Protein AF-A0A2V9P0Z6-F1 (afdb_monomer_lite)

Foldseek 3Di:
DVLLLVLLLVLQLVLQLVVLCCCQPPVVVDDPVCVVVSVVSSVVSSVVSVVLSVLLSVLLVVLLVVLCVVLVLVPQDADSVLSSVLSNVLSVVLPVVLVVCVVPHDPVVSVVVNVCSSNVSSNVSSVVRSVVSSVRVVVVVVVVVVD

Secondary structure (DSSP, 8-state):
-HHHHHHHHHHHHHHHHHHHHHHHHTS--S-GGGTT-HHHHHHHHHHHHHHHHHHHHHHHHHHHHHHHHHTT-TT----SHHHHHHHHHHHHHHHHHHHHHHHHS-HHHHHHHHHHHHHHHHHHHHHHHHHHHHHHHHHHHHHHS--

Radius of gyration: 18.48 Å; chains: 1; bounding box: 50×31×50 Å

Structure (mmCIF, N/CA/C/O backbone):
data_AF-A0A2V9P0Z6-F1
#
_entry.id   AF-A0A2V9P0Z6-F1
#
loop_
_atom_site.group_PDB
_atom_site.id
_atom_site.type_symbol
_atom_site.label_atom_id
_atom_site.label_alt_id
_atom_site.label_comp_id
_atom_site.label_asym_id
_atom_site.label_entity_id
_atom_site.label_seq_id
_atom_site.pdbx_PDB_ins_code
_atom_site.Cartn_x
_atom_site.Cartn_y
_atom_site.Cartn_z
_atom_site.occupancy
_atom_site.B_iso_or_equiv
_atom_site.auth_seq_id
_atom_site.auth_comp_id
_atom_site.auth_asym_id
_atom_site.auth_atom_id
_atom_site.pdbx_PDB_model_num
ATOM 1 N N . MET A 1 1 ? -2.743 -4.205 17.984 1.00 76.94 1 MET A N 1
ATOM 2 C CA . MET A 1 1 ? -2.358 -3.281 16.890 1.00 76.94 1 MET A CA 1
ATOM 3 C C . MET A 1 1 ? -1.206 -3.825 16.064 1.00 76.94 1 MET A C 1
ATOM 5 O O . MET A 1 1 ? -1.366 -3.916 14.861 1.00 76.94 1 MET A O 1
ATOM 9 N N . TRP A 1 2 ? -0.126 -4.305 16.685 1.00 79.25 2 TRP A N 1
ATOM 10 C CA . TRP A 1 2 ? 1.015 -4.914 15.981 1.00 79.25 2 TRP A CA 1
ATOM 11 C C . TRP A 1 2 ? 0.643 -5.951 14.912 1.00 79.25 2 TRP A C 1
ATOM 13 O O . TRP A 1 2 ? 1.125 -5.877 13.791 1.00 79.25 2 TRP A O 1
ATOM 23 N N . ARG A 1 3 ? -0.301 -6.855 15.203 1.00 83.12 3 ARG A N 1
ATOM 24 C CA . ARG A 1 3 ? -0.776 -7.847 14.223 1.00 83.12 3 ARG A CA 1
ATOM 25 C C . ARG A 1 3 ? -1.414 -7.222 12.974 1.00 83.12 3 ARG A C 1
ATOM 27 O O . ARG A 1 3 ? -1.215 -7.731 11.883 1.00 83.12 3 ARG A O 1
ATOM 34 N N . VAL A 1 4 ? -2.162 -6.128 13.129 1.00 85.12 4 VAL A N 1
ATOM 35 C CA . VAL A 1 4 ? -2.784 -5.386 12.014 1.00 85.12 4 VAL A CA 1
ATOM 36 C C . VAL A 1 4 ? -1.701 -4.721 11.170 1.00 85.12 4 VAL A C 1
ATOM 38 O O . VAL A 1 4 ? -1.693 -4.877 9.955 1.00 85.12 4 VAL A O 1
ATOM 41 N N . THR A 1 5 ? -0.754 -4.059 11.831 1.00 85.25 5 THR A N 1
ATOM 42 C CA . THR A 1 5 ? 0.389 -3.395 11.201 1.00 85.25 5 THR A CA 1
ATOM 43 C C . THR A 1 5 ? 1.251 -4.368 10.404 1.00 85.25 5 THR A C 1
ATOM 45 O O . THR A 1 5 ? 1.490 -4.137 9.225 1.00 85.25 5 THR A O 1
ATOM 48 N N . TYR A 1 6 ? 1.683 -5.477 11.010 1.00 87.44 6 TYR A N 1
ATOM 49 C CA . TYR A 1 6 ? 2.501 -6.474 10.319 1.00 87.44 6 TYR A CA 1
ATOM 50 C C . TYR A 1 6 ? 1.761 -7.121 9.157 1.00 87.44 6 TYR A C 1
ATOM 52 O O . TYR A 1 6 ? 2.356 -7.383 8.115 1.00 87.44 6 TYR A O 1
ATOM 60 N N . SER A 1 7 ? 0.461 -7.368 9.313 1.00 90.25 7 SER A N 1
ATOM 61 C CA . SER A 1 7 ? -0.331 -7.967 8.246 1.00 90.25 7 SER A CA 1
ATOM 62 C C . SER A 1 7 ? -0.516 -7.011 7.067 1.00 90.25 7 SER A C 1
ATOM 64 O O . SER A 1 7 ? -0.428 -7.440 5.924 1.00 90.25 7 SER A O 1
ATOM 66 N N . PHE A 1 8 ? -0.714 -5.718 7.328 1.00 89.88 8 PHE A N 1
ATOM 67 C CA . PHE A 1 8 ? -0.745 -4.694 6.286 1.00 89.88 8 PHE A CA 1
ATOM 68 C C . PHE A 1 8 ? 0.617 -4.554 5.595 1.00 89.88 8 PHE A C 1
ATOM 70 O O . PHE A 1 8 ? 0.698 -4.645 4.374 1.00 89.88 8 PHE A O 1
ATOM 77 N N . LEU A 1 9 ? 1.697 -4.431 6.374 1.00 89.38 9 LEU A N 1
ATOM 78 C CA . LEU A 1 9 ? 3.057 -4.284 5.854 1.00 89.38 9 LEU A CA 1
ATOM 79 C C . LEU A 1 9 ? 3.489 -5.483 5.004 1.00 89.38 9 LEU A C 1
ATOM 81 O O . LEU A 1 9 ? 4.052 -5.300 3.933 1.00 89.38 9 LEU A O 1
ATOM 85 N N . SER A 1 10 ? 3.212 -6.707 5.457 1.00 90.69 10 SER A N 1
ATOM 86 C CA . SER A 1 10 ? 3.514 -7.913 4.676 1.00 90.69 10 SER A CA 1
ATOM 87 C C . SER A 1 10 ? 2.729 -7.957 3.366 1.00 90.69 10 SER A C 1
ATOM 89 O O . SER A 1 10 ? 3.312 -8.298 2.343 1.00 90.69 10 SER A O 1
ATOM 91 N N . GLY A 1 11 ? 1.453 -7.553 3.363 1.00 90.56 11 GLY A N 1
ATOM 92 C CA . GLY A 1 11 ? 0.662 -7.429 2.135 1.00 90.56 11 GLY A CA 1
ATOM 93 C C . GLY A 1 11 ? 1.267 -6.432 1.144 1.00 90.56 11 GLY A C 1
ATOM 94 O O . GLY A 1 11 ? 1.456 -6.772 -0.022 1.00 90.56 11 GLY A O 1
ATOM 95 N N . VAL A 1 12 ? 1.642 -5.242 1.626 1.00 90.25 12 VAL A N 1
ATOM 96 C CA . VAL A 1 12 ? 2.317 -4.205 0.827 1.00 90.25 12 VAL A CA 1
ATOM 97 C C . VAL A 1 12 ? 3.640 -4.724 0.259 1.00 90.25 12 VAL A C 1
ATOM 99 O O . VAL A 1 12 ? 3.861 -4.651 -0.945 1.00 90.25 12 VAL A O 1
ATOM 102 N N . LEU A 1 13 ? 4.512 -5.290 1.098 1.00 89.69 13 LEU A N 1
ATOM 103 C CA . LEU A 1 13 ? 5.837 -5.751 0.675 1.00 89.69 13 LEU A CA 1
ATOM 104 C C . LEU A 1 13 ? 5.760 -6.905 -0.329 1.00 89.69 13 LEU A C 1
ATOM 106 O O . LEU A 1 13 ? 6.460 -6.879 -1.337 1.00 89.69 13 LEU A O 1
ATOM 110 N N . ILE A 1 14 ? 4.904 -7.902 -0.086 1.00 91.56 14 ILE A N 1
ATOM 111 C CA . ILE A 1 14 ? 4.748 -9.044 -0.997 1.00 91.56 14 ILE A CA 1
ATOM 112 C C . ILE A 1 14 ? 4.229 -8.567 -2.353 1.00 91.56 14 ILE A C 1
ATOM 114 O O . ILE A 1 14 ? 4.794 -8.925 -3.386 1.00 91.56 14 ILE A O 1
ATOM 118 N N . ALA A 1 15 ? 3.183 -7.736 -2.360 1.00 90.25 15 ALA A N 1
ATOM 119 C CA . ALA A 1 15 ? 2.628 -7.214 -3.599 1.00 90.25 15 ALA A CA 1
ATOM 120 C C . ALA A 1 15 ? 3.640 -6.335 -4.350 1.00 90.25 15 ALA A C 1
ATOM 122 O O . ALA A 1 15 ? 3.744 -6.455 -5.569 1.00 90.25 15 ALA A O 1
ATOM 123 N N . ALA A 1 16 ? 4.426 -5.515 -3.645 1.00 87.38 16 ALA A N 1
ATOM 124 C CA . ALA A 1 16 ? 5.465 -4.678 -4.244 1.00 87.38 16 ALA A CA 1
ATOM 125 C C . ALA A 1 16 ? 6.571 -5.514 -4.896 1.00 87.38 16 ALA A C 1
ATOM 127 O O . ALA A 1 16 ? 6.884 -5.298 -6.061 1.00 87.38 16 ALA A O 1
ATOM 128 N N . MET A 1 17 ? 7.107 -6.522 -4.200 1.00 88.31 17 MET A N 1
ATOM 129 C CA . MET A 1 17 ? 8.152 -7.391 -4.761 1.00 88.31 17 MET A CA 1
ATOM 130 C C . MET A 1 17 ? 7.671 -8.127 -6.018 1.00 88.31 17 MET A C 1
ATOM 132 O O . MET A 1 17 ? 8.382 -8.174 -7.020 1.00 88.31 17 MET A O 1
ATOM 136 N N . ILE A 1 18 ? 6.445 -8.662 -5.993 1.00 89.12 18 ILE A N 1
ATOM 137 C CA . ILE A 1 18 ? 5.860 -9.340 -7.158 1.00 89.12 18 ILE A CA 1
ATOM 138 C C . ILE A 1 18 ? 5.670 -8.351 -8.310 1.00 89.12 18 ILE A C 1
ATOM 140 O O . ILE A 1 18 ? 6.078 -8.639 -9.433 1.00 89.12 18 ILE A O 1
ATOM 144 N N . THR A 1 19 ? 5.089 -7.181 -8.040 1.00 86.44 19 THR A N 1
ATOM 145 C CA . THR A 1 19 ? 4.809 -6.166 -9.066 1.00 86.44 19 THR A CA 1
ATOM 146 C C . THR A 1 19 ? 6.097 -5.645 -9.699 1.00 86.44 19 THR A C 1
ATOM 148 O O . THR A 1 19 ? 6.180 -5.566 -10.919 1.00 86.44 19 THR A O 1
ATOM 151 N N . ASN A 1 20 ? 7.138 -5.406 -8.899 1.00 85.31 20 ASN A N 1
ATOM 152 C CA . ASN A 1 20 ? 8.462 -5.012 -9.381 1.00 85.31 20 ASN A CA 1
ATOM 153 C C . ASN A 1 20 ? 9.100 -6.101 -10.246 1.00 85.31 20 ASN A C 1
ATOM 155 O O . ASN A 1 20 ? 9.697 -5.809 -11.280 1.00 85.31 20 ASN A O 1
ATOM 159 N N . GLY A 1 21 ? 8.956 -7.368 -9.849 1.00 83.75 21 GLY A N 1
ATOM 160 C CA . GLY A 1 21 ? 9.434 -8.495 -10.644 1.00 83.75 21 GLY A CA 1
ATOM 161 C C . GLY A 1 21 ? 8.738 -8.558 -12.004 1.00 83.75 21 GLY A C 1
ATOM 162 O O . GLY A 1 21 ? 9.395 -8.699 -13.031 1.00 83.75 21 GLY A O 1
ATOM 163 N N . VAL A 1 22 ? 7.415 -8.385 -12.026 1.00 85.81 22 VAL A N 1
ATOM 164 C CA . VAL A 1 22 ? 6.627 -8.330 -13.266 1.00 85.81 22 VAL A CA 1
ATOM 165 C C . VAL A 1 22 ? 7.042 -7.133 -14.131 1.00 85.81 22 VAL A C 1
ATOM 167 O O . VAL A 1 22 ? 7.280 -7.307 -15.325 1.00 85.81 22 VAL A O 1
ATOM 170 N N . ALA A 1 23 ? 7.184 -5.946 -13.542 1.00 80.75 23 ALA A N 1
ATOM 171 C CA . ALA A 1 23 ? 7.591 -4.727 -14.238 1.00 80.75 23 ALA A CA 1
ATOM 172 C C . ALA A 1 23 ? 8.943 -4.897 -14.948 1.00 80.75 23 ALA A C 1
ATOM 174 O O . ALA A 1 23 ? 9.061 -4.661 -16.150 1.00 80.75 23 ALA A O 1
ATOM 175 N N . VAL A 1 24 ? 9.950 -5.387 -14.221 1.00 82.44 24 VAL A N 1
ATOM 176 C CA . VAL A 1 24 ? 11.321 -5.491 -14.731 1.00 82.44 24 VAL A CA 1
ATOM 177 C C . VAL A 1 24 ? 11.498 -6.676 -15.681 1.00 82.44 24 VAL A C 1
ATOM 179 O O . VAL A 1 24 ? 12.086 -6.510 -16.746 1.00 82.44 24 VAL A O 1
ATOM 182 N N . TYR A 1 25 ? 11.005 -7.866 -15.320 1.00 81.19 25 TYR A N 1
ATOM 183 C CA . TYR A 1 25 ? 11.318 -9.101 -16.054 1.00 81.19 25 TYR A CA 1
ATOM 184 C C . TYR A 1 25 ? 10.276 -9.504 -17.100 1.00 81.19 25 TYR A C 1
ATOM 186 O O . TYR A 1 25 ? 10.614 -10.257 -18.010 1.00 81.19 25 TYR A O 1
ATOM 194 N N . LEU A 1 26 ? 9.019 -9.058 -16.980 1.00 81.31 26 LEU A N 1
ATOM 195 C CA . LEU A 1 26 ? 7.967 -9.396 -17.950 1.00 81.31 26 LEU A CA 1
ATOM 196 C C . LEU A 1 26 ? 7.615 -8.215 -18.851 1.00 81.31 26 LEU A C 1
ATOM 198 O O . LEU A 1 26 ? 7.472 -8.391 -20.060 1.00 81.31 26 LEU A O 1
ATOM 202 N N . LEU A 1 27 ? 7.473 -7.020 -18.275 1.00 78.75 27 LEU A N 1
ATOM 203 C CA . LEU A 1 27 ? 7.086 -5.823 -19.025 1.00 78.75 27 LEU A CA 1
ATOM 204 C C . LEU A 1 27 ? 8.283 -5.066 -19.608 1.00 78.75 27 LEU A C 1
ATOM 206 O O . LEU A 1 27 ? 8.081 -4.233 -20.488 1.00 78.75 27 LEU A O 1
ATOM 210 N N . HIS A 1 28 ? 9.505 -5.379 -19.160 1.00 75.94 28 HIS A N 1
ATOM 211 C CA . HIS A 1 28 ? 10.726 -4.642 -19.498 1.00 75.94 28 HIS A CA 1
ATOM 212 C C . HIS A 1 28 ? 10.553 -3.124 -19.306 1.00 75.94 28 HIS A C 1
ATOM 214 O O . HIS A 1 28 ? 11.085 -2.327 -20.076 1.00 75.94 28 HIS A O 1
ATOM 220 N N . ASP A 1 29 ? 9.786 -2.738 -18.282 1.00 70.06 29 ASP A N 1
ATOM 221 C CA . ASP A 1 29 ? 9.481 -1.353 -17.918 1.00 70.06 29 ASP A CA 1
ATOM 222 C C . ASP A 1 29 ? 10.672 -0.750 -17.159 1.00 70.06 29 ASP A C 1
ATOM 224 O O . ASP A 1 29 ? 10.628 -0.495 -15.958 1.00 70.06 29 ASP A O 1
ATOM 228 N N . VAL A 1 30 ? 11.799 -0.645 -17.860 1.00 65.94 30 VAL A N 1
ATOM 229 C CA . VAL A 1 30 ? 13.073 -0.113 -17.373 1.00 65.94 30 VAL A CA 1
ATOM 230 C C . VAL A 1 30 ? 13.691 0.768 -18.449 1.00 65.94 30 VAL A C 1
ATOM 232 O O . VAL A 1 30 ? 13.488 0.543 -19.644 1.00 65.94 30 VAL A O 1
ATOM 235 N N . ASP A 1 31 ? 14.460 1.768 -18.023 1.00 63.31 31 ASP A N 1
ATOM 236 C CA . ASP A 1 31 ? 15.128 2.686 -18.940 1.00 63.31 31 ASP A CA 1
ATOM 237 C C . ASP A 1 31 ? 16.016 1.935 -19.952 1.00 63.31 31 ASP A C 1
ATOM 239 O O . ASP A 1 31 ? 16.623 0.900 -19.654 1.00 63.31 31 ASP A O 1
ATOM 243 N N . ALA A 1 32 ? 16.088 2.454 -21.180 1.00 64.25 32 ALA A N 1
ATOM 244 C CA . ALA A 1 32 ? 16.773 1.794 -22.295 1.00 64.25 32 ALA A CA 1
ATOM 245 C C . ALA A 1 32 ? 18.280 1.562 -22.045 1.00 64.25 32 ALA A C 1
ATOM 247 O O . ALA A 1 32 ? 18.877 0.658 -22.628 1.00 64.25 32 ALA A O 1
ATOM 248 N N . ASP A 1 33 ? 18.897 2.339 -21.154 1.00 66.00 33 ASP A N 1
ATOM 249 C CA . ASP A 1 33 ? 20.287 2.200 -20.702 1.00 66.00 33 ASP A CA 1
ATOM 250 C C . ASP A 1 33 ? 20.500 1.040 -19.707 1.00 66.00 33 ASP A C 1
ATOM 252 O O . ASP A 1 33 ? 21.640 0.654 -19.423 1.00 66.00 33 ASP A O 1
ATOM 256 N N . ARG A 1 34 ? 19.415 0.441 -19.200 1.00 62.19 34 ARG A N 1
ATOM 257 C CA . ARG A 1 34 ? 19.427 -0.662 -18.225 1.00 62.19 34 ARG A CA 1
ATOM 258 C C . ARG A 1 34 ? 19.185 -2.037 -18.840 1.00 62.19 34 ARG A C 1
ATOM 260 O O . ARG A 1 34 ? 19.223 -3.041 -18.122 1.00 62.19 34 ARG A O 1
ATOM 267 N N . ILE A 1 35 ? 18.995 -2.116 -20.157 1.00 62.22 35 ILE A N 1
ATOM 268 C CA . ILE A 1 35 ? 18.841 -3.379 -20.888 1.00 62.22 35 ILE A CA 1
ATOM 269 C C . ILE A 1 35 ? 20.090 -4.252 -20.659 1.00 62.22 35 ILE A C 1
ATOM 271 O O . ILE A 1 35 ? 21.217 -3.845 -20.930 1.00 62.22 35 ILE A O 1
ATOM 275 N N . GLY A 1 36 ? 19.897 -5.457 -20.110 1.00 68.25 36 GLY A N 1
ATOM 276 C CA . GLY A 1 36 ? 20.987 -6.368 -19.724 1.00 68.25 36 GLY A CA 1
ATOM 277 C C . GLY A 1 36 ? 21.477 -6.228 -18.273 1.00 68.25 36 GLY A C 1
ATOM 278 O O . GLY A 1 36 ? 22.251 -7.066 -17.816 1.00 68.25 36 GLY A O 1
ATOM 279 N N . LYS A 1 37 ? 20.986 -5.235 -17.516 1.00 80.12 37 LYS A N 1
ATOM 280 C CA . LYS A 1 37 ? 21.250 -5.033 -16.076 1.00 80.12 37 LYS A CA 1
ATOM 281 C C . LYS A 1 37 ? 19.981 -5.208 -15.229 1.00 80.12 37 LYS A C 1
ATOM 283 O O . LYS A 1 37 ? 19.748 -4.474 -14.271 1.00 80.12 37 LYS A O 1
ATOM 288 N N . TRP A 1 38 ? 19.172 -6.212 -15.561 1.00 78.69 38 TRP A N 1
ATOM 289 C CA . TRP A 1 38 ? 17.855 -6.471 -14.958 1.00 78.69 38 TRP A CA 1
ATOM 290 C C . TRP A 1 38 ? 17.888 -6.582 -13.427 1.00 78.69 38 TRP A C 1
ATOM 292 O O . TRP A 1 38 ? 17.039 -6.012 -12.749 1.00 78.69 38 TRP A O 1
ATOM 302 N N . ASN A 1 39 ? 18.921 -7.222 -12.869 1.00 82.56 39 ASN A N 1
ATOM 303 C CA . ASN A 1 39 ? 19.085 -7.343 -11.417 1.00 82.56 39 ASN A CA 1
ATOM 304 C C . ASN A 1 39 ? 19.321 -5.987 -10.731 1.00 82.56 39 ASN A C 1
ATOM 306 O O . ASN A 1 39 ? 18.824 -5.772 -9.629 1.00 82.56 39 ASN A O 1
ATOM 310 N N . LEU A 1 40 ? 20.064 -5.077 -11.374 1.00 82.06 40 LEU A N 1
ATOM 311 C CA . LEU A 1 40 ? 20.325 -3.737 -10.841 1.00 82.06 40 LEU A CA 1
ATOM 312 C C . LEU A 1 40 ? 19.050 -2.890 -10.887 1.00 82.06 40 LEU A C 1
ATOM 314 O O . LEU A 1 40 ? 18.698 -2.259 -9.896 1.00 82.06 40 LEU A O 1
ATOM 318 N N . ALA A 1 41 ? 18.317 -2.951 -12.002 1.00 80.31 41 ALA A N 1
ATOM 319 C CA . ALA A 1 41 ? 17.043 -2.254 -12.141 1.00 80.31 41 ALA A CA 1
ATOM 320 C C . ALA A 1 41 ? 16.000 -2.752 -11.124 1.00 80.31 41 ALA A C 1
ATOM 322 O O . ALA A 1 41 ? 15.344 -1.946 -10.470 1.00 80.31 41 ALA A O 1
ATOM 323 N N . TYR A 1 42 ? 15.905 -4.071 -10.922 1.00 83.31 42 TYR A N 1
ATOM 324 C CA . TYR A 1 42 ? 15.042 -4.659 -9.897 1.00 83.31 42 TYR A CA 1
ATOM 325 C C . TYR A 1 42 ? 15.447 -4.248 -8.478 1.00 83.31 42 TYR A C 1
ATOM 327 O O . TYR A 1 42 ? 14.579 -3.966 -7.651 1.00 83.31 42 TYR A O 1
ATOM 335 N N . TRP A 1 43 ? 16.749 -4.210 -8.180 1.00 83.06 43 TRP A N 1
ATOM 336 C CA . TRP A 1 43 ? 17.256 -3.811 -6.868 1.00 83.06 43 TRP A CA 1
ATOM 337 C C . TRP A 1 43 ? 16.927 -2.353 -6.533 1.00 83.06 43 TRP A C 1
ATOM 339 O O . TRP A 1 43 ? 16.435 -2.069 -5.439 1.00 83.06 43 TRP A O 1
ATOM 349 N N . GLU A 1 44 ? 17.160 -1.437 -7.471 1.00 83.75 44 GLU A N 1
ATOM 350 C CA . GLU A 1 44 ? 16.865 -0.015 -7.280 1.00 83.75 44 GLU A CA 1
ATOM 351 C C . GLU A 1 44 ? 15.362 0.218 -7.105 1.00 83.75 44 GLU A C 1
ATOM 353 O O . GLU A 1 44 ? 14.954 0.815 -6.109 1.00 83.75 44 GLU A O 1
ATOM 358 N N . LEU A 1 45 ? 14.533 -0.384 -7.966 1.00 81.25 45 LEU A N 1
ATOM 359 C CA . LEU A 1 45 ? 13.075 -0.303 -7.857 1.00 81.25 45 LEU A CA 1
ATOM 360 C C . LEU A 1 45 ? 12.569 -0.889 -6.526 1.00 81.25 45 LEU A C 1
ATOM 362 O O . LEU A 1 45 ? 11.701 -0.328 -5.860 1.00 81.25 45 LEU A O 1
ATOM 366 N N . SER A 1 46 ? 13.147 -2.007 -6.082 1.00 84.62 46 SER A N 1
ATOM 367 C CA . SER A 1 46 ? 12.824 -2.615 -4.784 1.00 84.62 46 SER A CA 1
ATOM 368 C C . SER A 1 46 ? 13.210 -1.722 -3.605 1.00 84.62 46 SER A C 1
ATOM 370 O O . SER A 1 46 ? 12.490 -1.681 -2.607 1.00 84.62 46 SER A O 1
ATOM 372 N N . THR A 1 47 ? 14.318 -0.992 -3.720 1.00 84.81 47 THR A N 1
ATOM 373 C CA . THR A 1 47 ? 14.793 -0.062 -2.691 1.00 84.81 47 THR A CA 1
ATOM 374 C C . THR A 1 47 ? 13.876 1.157 -2.586 1.00 84.81 47 THR A C 1
ATOM 376 O O . THR A 1 47 ? 13.479 1.533 -1.483 1.00 84.81 47 THR A O 1
ATOM 379 N N . GLU A 1 48 ? 13.463 1.733 -3.715 1.00 83.38 48 GLU A N 1
ATOM 380 C CA . GLU A 1 48 ? 12.486 2.829 -3.751 1.00 83.38 48 GLU A CA 1
ATOM 381 C C . GLU A 1 48 ? 11.152 2.415 -3.119 1.00 83.38 48 GLU A C 1
ATOM 383 O O . GLU A 1 48 ? 10.641 3.095 -2.225 1.00 83.38 48 GLU A O 1
ATOM 388 N N . PHE A 1 49 ? 10.630 1.243 -3.499 1.00 82.12 49 PHE A N 1
ATOM 389 C CA . PHE A 1 49 ? 9.404 0.697 -2.914 1.00 82.12 49 PHE A CA 1
ATOM 390 C C . PHE A 1 49 ? 9.532 0.406 -1.419 1.00 82.12 49 PHE A C 1
ATOM 392 O O . PHE A 1 49 ? 8.554 0.539 -0.684 1.00 82.12 49 PHE A O 1
ATOM 399 N N . PHE A 1 50 ? 10.718 0.029 -0.943 1.00 84.62 50 PHE A N 1
ATOM 400 C CA . PHE A 1 50 ? 10.955 -0.160 0.483 1.00 84.62 50 PHE A CA 1
ATOM 401 C C . PHE A 1 50 ? 10.821 1.160 1.255 1.00 84.62 50 PHE A C 1
ATOM 403 O O . PHE A 1 50 ? 10.096 1.214 2.252 1.00 84.62 50 PHE A O 1
ATOM 410 N N . PHE A 1 51 ? 11.446 2.240 0.777 1.00 85.31 51 PHE A N 1
ATOM 411 C CA . PHE A 1 51 ? 11.278 3.568 1.378 1.00 85.31 51 PHE A CA 1
ATOM 412 C C . PHE A 1 51 ? 9.824 4.040 1.309 1.00 85.31 51 PHE A C 1
ATOM 414 O O . PHE A 1 51 ? 9.287 4.538 2.300 1.00 85.31 51 PHE A O 1
ATOM 421 N N . PHE A 1 52 ? 9.156 3.808 0.180 1.00 82.06 52 PHE A N 1
ATOM 422 C CA . PHE A 1 52 ? 7.739 4.112 0.014 1.00 82.06 52 PHE A CA 1
ATOM 423 C C . PHE A 1 52 ? 6.874 3.363 1.040 1.00 82.06 52 PHE A C 1
ATOM 425 O O . PHE A 1 52 ? 6.059 3.970 1.738 1.00 82.06 52 PHE A O 1
ATOM 432 N N . ALA A 1 53 ? 7.100 2.059 1.211 1.00 84.75 53 ALA A N 1
ATOM 433 C CA . ALA A 1 53 ? 6.384 1.234 2.178 1.00 84.75 53 ALA A CA 1
ATOM 434 C C . ALA A 1 53 ? 6.585 1.720 3.622 1.00 84.75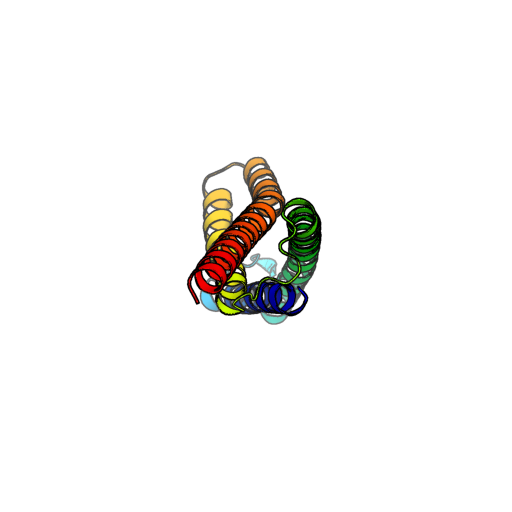 53 ALA A C 1
ATOM 436 O O . ALA A 1 53 ? 5.636 1.679 4.406 1.00 84.75 53 ALA A O 1
ATOM 437 N N . LEU A 1 54 ? 7.774 2.225 3.980 1.00 87.19 54 LEU A N 1
ATOM 438 C CA . LEU A 1 54 ? 8.022 2.820 5.299 1.00 87.19 54 LEU A CA 1
ATOM 439 C C . LEU A 1 54 ? 7.192 4.089 5.534 1.00 87.19 54 LEU A C 1
ATOM 441 O O . LEU A 1 54 ? 6.649 4.262 6.627 1.00 87.19 54 LEU A O 1
ATOM 445 N N . ILE A 1 55 ? 7.048 4.950 4.524 1.00 87.06 55 ILE A N 1
ATOM 446 C CA . ILE A 1 55 ? 6.222 6.163 4.625 1.00 87.06 55 ILE A CA 1
ATOM 447 C C . ILE A 1 55 ? 4.748 5.781 4.791 1.00 87.06 55 ILE A C 1
ATOM 449 O O . ILE A 1 55 ? 4.099 6.230 5.740 1.00 87.06 55 ILE A O 1
ATOM 453 N N . VAL A 1 56 ? 4.235 4.899 3.924 1.00 87.00 56 VAL A N 1
ATOM 454 C CA . VAL A 1 56 ? 2.854 4.386 4.000 1.00 87.00 56 VAL A CA 1
ATOM 455 C C . VAL A 1 56 ? 2.591 3.771 5.374 1.00 87.00 56 VAL A C 1
ATOM 457 O O . VAL A 1 56 ? 1.566 4.052 5.998 1.00 87.00 56 VAL A O 1
ATOM 460 N N . LEU A 1 57 ? 3.532 2.969 5.878 1.00 87.88 57 LEU A N 1
ATOM 461 C CA . LEU A 1 57 ? 3.456 2.351 7.196 1.00 87.88 57 LEU A CA 1
ATOM 462 C C . LEU A 1 57 ? 3.388 3.393 8.314 1.00 87.88 57 LEU A C 1
ATOM 464 O O . LEU A 1 57 ? 2.566 3.248 9.219 1.00 87.88 57 LEU A O 1
ATOM 468 N N . GLY A 1 58 ? 4.225 4.431 8.260 1.00 88.38 58 GLY A N 1
ATOM 469 C CA . GLY A 1 58 ? 4.240 5.511 9.244 1.00 88.38 58 GLY A CA 1
ATOM 470 C C . GLY A 1 58 ? 2.899 6.243 9.314 1.00 88.38 58 GLY A C 1
ATOM 471 O O . GLY A 1 58 ? 2.328 6.396 10.399 1.00 88.38 58 GLY A O 1
ATOM 472 N N . VAL A 1 59 ? 2.349 6.624 8.157 1.00 90.12 59 VAL A N 1
ATOM 473 C CA . VAL A 1 59 ? 1.035 7.283 8.066 1.00 90.12 59 VAL A CA 1
ATOM 474 C C . VAL A 1 59 ? -0.065 6.355 8.580 1.00 90.12 59 VAL A C 1
ATOM 476 O O . VAL A 1 59 ? -0.839 6.733 9.462 1.00 90.12 59 VAL A O 1
ATOM 479 N N . PHE A 1 60 ? -0.098 5.114 8.094 1.00 90.44 60 PHE A N 1
ATOM 480 C CA . PHE A 1 60 ? -1.081 4.111 8.490 1.00 90.44 60 PHE A CA 1
ATOM 481 C C . PHE A 1 60 ? -1.073 3.861 10.004 1.00 90.44 60 PHE A C 1
ATOM 483 O O . PHE A 1 60 ? -2.127 3.853 10.644 1.00 90.44 60 PHE A O 1
ATOM 490 N N . LEU A 1 61 ? 0.111 3.691 10.598 1.00 90.31 61 LEU A N 1
ATOM 491 C CA . LEU A 1 61 ? 0.278 3.501 12.037 1.00 90.31 61 LEU A CA 1
ATOM 492 C C . LEU A 1 61 ? -0.254 4.687 12.829 1.00 90.31 61 LEU A C 1
ATOM 494 O O . LEU A 1 61 ? -1.011 4.492 13.779 1.00 90.31 61 LEU A O 1
ATOM 498 N N . THR A 1 62 ? 0.115 5.897 12.417 1.00 90.56 62 THR A N 1
ATOM 499 C CA . THR A 1 62 ? -0.266 7.133 13.102 1.00 90.56 62 THR A CA 1
ATOM 500 C C . THR A 1 62 ? -1.782 7.304 13.103 1.00 90.56 62 THR A C 1
ATOM 502 O O . THR A 1 62 ? -2.388 7.473 14.162 1.00 90.56 62 THR A O 1
ATOM 505 N N . VAL A 1 63 ? -2.422 7.159 11.939 1.00 90.75 63 VAL A N 1
ATOM 506 C CA . VAL A 1 63 ? -3.879 7.300 11.800 1.00 90.75 63 VAL A CA 1
ATOM 507 C C . VAL A 1 63 ? -4.617 6.202 12.557 1.00 90.75 63 VAL A C 1
ATOM 509 O O . VAL A 1 63 ? -5.559 6.485 13.297 1.00 90.75 63 VAL A O 1
ATOM 512 N N . THR A 1 64 ? -4.175 4.948 12.434 1.00 88.81 64 THR A N 1
ATOM 513 C CA . THR A 1 64 ? -4.828 3.831 13.130 1.00 88.81 64 THR A CA 1
ATOM 514 C C . THR A 1 64 ? -4.682 3.969 14.649 1.00 88.81 64 THR A C 1
ATOM 516 O O . THR A 1 64 ? -5.605 3.625 15.388 1.00 88.81 64 THR A O 1
ATOM 519 N N . TRP A 1 65 ? -3.548 4.480 15.140 1.00 88.38 65 TRP A N 1
ATOM 520 C CA . TRP A 1 65 ? -3.325 4.733 16.565 1.00 88.38 65 TRP A CA 1
ATOM 521 C C . TRP A 1 65 ? -4.239 5.836 17.094 1.00 88.38 65 TRP A C 1
ATOM 523 O O . TRP A 1 65 ? -4.990 5.596 18.040 1.00 88.38 65 TRP A O 1
ATOM 533 N N . ILE A 1 66 ? -4.233 7.008 16.449 1.00 90.12 66 ILE A N 1
ATOM 534 C CA . ILE A 1 66 ? -5.079 8.147 16.829 1.00 90.12 66 ILE A CA 1
ATOM 535 C C . ILE A 1 66 ? -6.556 7.748 16.779 1.00 90.12 66 ILE A C 1
ATOM 537 O O . ILE A 1 66 ? -7.282 7.930 17.754 1.00 90.12 66 ILE A O 1
ATOM 541 N N . GLY A 1 67 ? -7.001 7.125 15.687 1.00 86.44 67 GLY A N 1
ATOM 542 C CA . GLY A 1 67 ? -8.388 6.693 15.544 1.00 86.44 67 GLY A CA 1
ATOM 543 C C . GLY A 1 67 ? -8.794 5.629 16.565 1.00 86.44 67 GLY A C 1
ATOM 544 O O . GLY A 1 67 ? -9.911 5.663 17.077 1.00 86.44 67 GLY A O 1
ATOM 545 N N . SER A 1 68 ? -7.886 4.720 16.939 1.00 85.94 68 SER A N 1
ATOM 546 C CA . SER A 1 68 ? -8.164 3.731 17.984 1.00 85.94 68 SER A CA 1
ATOM 547 C C . SER A 1 68 ? -8.300 4.358 19.372 1.00 85.94 68 SER A C 1
ATOM 549 O O . SER A 1 68 ? -9.018 3.787 20.195 1.00 85.94 68 SER A O 1
ATOM 551 N N . LEU A 1 69 ? -7.602 5.467 19.647 1.00 87.31 69 LEU A N 1
ATOM 552 C CA . LEU A 1 69 ? -7.756 6.230 20.887 1.00 87.31 69 LEU A CA 1
ATOM 553 C C . LEU A 1 69 ? -9.094 6.972 20.902 1.00 87.31 69 LEU A C 1
ATOM 555 O O . LEU A 1 69 ? -9.850 6.825 21.855 1.00 87.31 69 LEU A O 1
ATOM 559 N N . LEU A 1 70 ? -9.421 7.693 19.825 1.00 88.88 70 LEU A N 1
ATOM 560 C CA . LEU A 1 70 ? -10.664 8.466 19.717 1.00 88.88 70 LEU A CA 1
ATOM 561 C C . LEU A 1 70 ? -11.913 7.579 19.831 1.00 88.88 70 LEU A C 1
ATOM 563 O O . LEU A 1 70 ? -12.854 7.905 20.550 1.00 88.88 70 LEU A O 1
ATOM 567 N N . LEU A 1 71 ? -11.905 6.423 19.166 1.00 85.56 71 LEU A N 1
ATOM 568 C CA . LEU A 1 71 ? -13.044 5.502 19.132 1.00 85.56 71 LEU A CA 1
ATOM 569 C C . LEU A 1 71 ? -13.079 4.515 20.311 1.00 85.56 71 LEU A C 1
ATOM 571 O O . LEU A 1 71 ? -13.974 3.679 20.361 1.00 85.56 71 LEU A O 1
ATOM 575 N N . HIS A 1 72 ? -12.112 4.560 21.238 1.00 83.06 72 HIS A N 1
ATOM 576 C CA . HIS A 1 72 ? -12.011 3.649 22.392 1.00 83.06 72 HIS A CA 1
ATOM 577 C C . HIS A 1 72 ? -12.012 2.137 22.039 1.00 83.06 72 HIS A C 1
ATOM 579 O O . HIS A 1 72 ? -12.265 1.278 22.879 1.00 83.06 72 HIS A O 1
ATOM 585 N N . VAL A 1 73 ? -11.640 1.768 20.808 1.00 80.50 73 VAL A N 1
ATOM 586 C CA . VAL A 1 73 ? -11.659 0.382 20.274 1.00 80.50 73 VAL A CA 1
ATOM 587 C C . VAL A 1 73 ? -10.333 -0.368 20.456 1.00 80.50 73 VAL A C 1
ATOM 589 O O . VAL A 1 73 ? -9.987 -1.278 19.695 1.00 80.50 73 VAL A O 1
ATOM 592 N N . ARG A 1 74 ? -9.543 0.000 21.470 1.00 69.50 74 ARG A N 1
ATOM 593 C CA . ARG A 1 74 ? -8.165 -0.497 21.646 1.00 69.50 74 ARG A CA 1
ATOM 594 C C . ARG A 1 74 ? -8.098 -2.027 21.758 1.00 69.50 74 ARG A C 1
ATOM 596 O O . ARG A 1 74 ? -7.206 -2.639 21.162 1.00 69.50 74 ARG A O 1
ATOM 603 N N . HIS A 1 75 ? -9.087 -2.634 22.415 1.00 67.81 75 HIS A N 1
ATOM 604 C CA . HIS A 1 75 ? -9.145 -4.070 22.722 1.00 67.81 75 HIS A CA 1
ATOM 605 C C . HIS A 1 75 ? -10.009 -4.903 21.766 1.00 67.81 75 HIS A C 1
ATOM 607 O O . HIS A 1 75 ? -10.080 -6.118 21.927 1.00 67.81 75 HIS A O 1
ATOM 613 N N . ALA A 1 76 ? -10.624 -4.292 20.748 1.00 69.50 76 ALA A N 1
ATOM 614 C CA . ALA A 1 76 ? -11.467 -5.027 19.812 1.00 69.50 76 ALA A CA 1
ATOM 615 C C . ALA A 1 76 ? -10.640 -6.074 19.031 1.00 69.50 76 ALA A C 1
ATOM 617 O O . ALA A 1 76 ? -9.606 -5.707 18.439 1.00 69.50 76 ALA A O 1
ATOM 618 N N . PRO A 1 77 ? -11.055 -7.357 19.001 1.00 64.50 77 PRO A N 1
ATOM 619 C CA . PRO A 1 77 ? -10.383 -8.380 18.209 1.00 64.50 77 PRO A CA 1
ATOM 620 C C . PRO A 1 77 ? -10.431 -7.985 16.733 1.00 64.50 77 PRO A C 1
ATOM 622 O O . PRO A 1 77 ? -11.408 -7.425 16.253 1.00 64.50 77 PRO A O 1
ATOM 625 N N . THR A 1 78 ? -9.332 -8.199 16.011 1.00 67.06 78 THR A N 1
ATOM 626 C CA . THR A 1 78 ? -9.216 -7.770 14.607 1.00 67.06 78 THR A CA 1
ATOM 627 C C . THR A 1 78 ? -8.690 -8.910 13.763 1.00 67.06 78 THR A C 1
ATOM 629 O O . THR A 1 78 ? -7.654 -9.497 14.093 1.00 67.06 78 THR A O 1
ATOM 632 N N . SER A 1 79 ? -9.384 -9.221 12.672 1.00 79.12 79 SER A N 1
ATOM 633 C CA . SER A 1 79 ? -8.892 -10.168 11.674 1.00 79.12 79 SER A CA 1
ATOM 634 C C . SER A 1 79 ? -7.621 -9.620 11.020 1.00 79.12 79 SER A C 1
ATOM 636 O O . SER A 1 79 ? -7.565 -8.447 10.658 1.00 79.12 79 SER A O 1
ATOM 638 N N . SER A 1 80 ? -6.586 -10.450 10.868 1.00 81.62 80 SER A N 1
ATOM 639 C CA . SER A 1 80 ? -5.377 -10.086 10.108 1.00 81.62 80 SER A CA 1
ATOM 640 C C . SER A 1 80 ? -5.619 -10.097 8.596 1.00 81.62 80 SER A C 1
ATOM 642 O O . SER A 1 80 ? -4.912 -9.426 7.852 1.00 81.62 80 SER A O 1
ATOM 644 N N . LYS A 1 81 ? -6.659 -10.796 8.127 1.00 89.62 81 LYS A N 1
ATOM 645 C CA . LYS A 1 81 ? -6.934 -10.952 6.693 1.00 89.62 81 LYS A CA 1
ATOM 646 C C . LYS A 1 81 ? -7.251 -9.618 6.013 1.00 89.62 81 LYS A C 1
ATOM 648 O O . LYS A 1 81 ? -6.709 -9.340 4.953 1.00 89.62 81 LYS A O 1
ATOM 653 N N . LEU A 1 82 ? -8.087 -8.783 6.633 1.00 89.19 82 LEU A N 1
ATOM 654 C CA . LEU A 1 82 ? -8.511 -7.507 6.047 1.00 89.19 82 LEU A CA 1
ATOM 655 C C . LEU A 1 82 ? -7.330 -6.531 5.842 1.00 89.19 82 LEU A C 1
ATOM 657 O O . LEU A 1 82 ? -7.150 -6.077 4.715 1.00 89.19 82 LEU A O 1
ATOM 661 N N . PRO A 1 83 ? -6.472 -6.256 6.849 1.00 89.25 83 PRO A N 1
ATOM 662 C CA . PRO A 1 83 ? -5.280 -5.430 6.651 1.00 89.25 83 PRO A CA 1
ATOM 663 C C . PRO A 1 83 ? -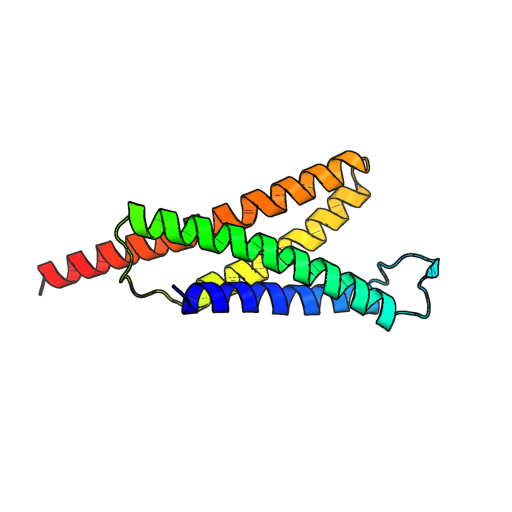4.335 -5.972 5.575 1.00 89.25 83 PRO A C 1
ATOM 665 O O . PRO A 1 83 ? -3.789 -5.189 4.807 1.00 89.25 83 PRO A O 1
ATOM 668 N N . PHE A 1 84 ? -4.166 -7.296 5.488 1.00 90.88 84 PHE A N 1
ATOM 669 C CA . PHE A 1 84 ? -3.352 -7.911 4.437 1.00 90.88 84 PHE A CA 1
ATOM 670 C C . PHE A 1 84 ? -3.907 -7.625 3.040 1.00 90.88 84 PHE A C 1
ATOM 672 O O . PHE A 1 84 ? -3.179 -7.142 2.178 1.00 90.88 84 PHE A O 1
ATOM 679 N N . VAL A 1 85 ? -5.204 -7.873 2.832 1.00 92.94 85 VAL A N 1
ATOM 680 C CA . VAL A 1 85 ? -5.875 -7.634 1.544 1.00 92.94 85 VAL A CA 1
ATOM 681 C C . VAL A 1 85 ? -5.813 -6.158 1.156 1.00 92.94 85 VAL A C 1
ATOM 683 O O . VAL A 1 85 ? -5.550 -5.853 -0.003 1.00 92.94 85 VAL A O 1
ATOM 686 N N . LEU A 1 86 ? -5.990 -5.245 2.115 1.00 92.06 86 LEU A N 1
ATOM 687 C CA . LEU A 1 86 ? -5.848 -3.807 1.874 1.00 92.06 86 LEU A CA 1
ATOM 688 C C . LEU A 1 86 ? -4.419 -3.433 1.462 1.00 92.06 86 LEU A C 1
ATOM 690 O O . LEU A 1 86 ? -4.248 -2.662 0.524 1.00 92.06 86 LEU A O 1
ATOM 694 N N . GLY A 1 87 ? -3.401 -4.010 2.108 1.00 90.31 87 GLY A N 1
ATOM 695 C CA . GLY A 1 87 ? -2.000 -3.795 1.737 1.00 90.31 87 GLY A CA 1
ATOM 696 C C . GLY A 1 87 ? -1.671 -4.293 0.326 1.00 90.31 87 GLY A C 1
ATOM 697 O O . GLY A 1 87 ? -1.026 -3.585 -0.442 1.00 90.31 87 GLY A O 1
ATOM 698 N N . VAL A 1 88 ? -2.170 -5.477 -0.047 1.00 91.25 88 VAL A N 1
ATOM 699 C CA . VAL A 1 88 ? -2.013 -6.024 -1.406 1.00 91.25 88 VAL A CA 1
ATOM 700 C C . VAL A 1 88 ? -2.736 -5.156 -2.438 1.00 91.25 88 VAL A C 1
ATOM 702 O O . VAL A 1 88 ? -2.152 -4.779 -3.452 1.00 91.25 88 VAL A O 1
ATOM 705 N N . GLY A 1 89 ? -4.000 -4.812 -2.173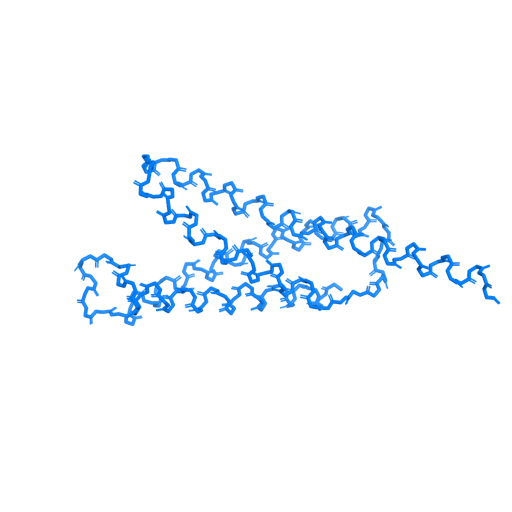 1.00 89.56 89 GLY A N 1
ATOM 706 C CA . GLY A 1 89 ? -4.815 -3.993 -3.069 1.00 89.56 89 GLY A CA 1
ATOM 707 C C . GLY A 1 89 ? -4.218 -2.607 -3.302 1.00 89.56 89 GLY A C 1
ATOM 708 O O . GLY A 1 89 ? -4.247 -2.119 -4.426 1.00 89.56 89 GLY A O 1
ATOM 709 N N . LEU A 1 90 ? -3.609 -2.009 -2.273 1.00 89.75 90 LEU A N 1
ATOM 710 C CA . LEU A 1 90 ? -2.938 -0.716 -2.379 1.00 89.75 90 LEU A CA 1
ATOM 711 C C . LEU A 1 90 ? -1.845 -0.734 -3.451 1.00 89.75 90 LEU A C 1
ATOM 713 O O . LEU A 1 90 ? -1.790 0.183 -4.261 1.00 89.75 90 LEU A O 1
ATOM 717 N N . ILE A 1 91 ? -1.027 -1.782 -3.523 1.00 88.69 91 ILE A N 1
ATOM 718 C CA . ILE A 1 91 ? 0.026 -1.874 -4.542 1.00 88.69 91 ILE A CA 1
ATOM 719 C C . ILE A 1 91 ? -0.537 -2.234 -5.918 1.00 88.69 91 ILE A C 1
ATOM 721 O O . ILE A 1 91 ? -0.165 -1.618 -6.917 1.00 88.69 91 ILE A O 1
ATOM 725 N N . LEU A 1 92 ? -1.468 -3.192 -5.973 1.00 88.06 92 LEU A N 1
ATOM 726 C CA . LEU A 1 92 ? -2.068 -3.627 -7.238 1.00 88.06 92 LEU A CA 1
ATOM 727 C C . LEU A 1 92 ? -2.882 -2.527 -7.926 1.00 88.06 92 LEU A C 1
ATOM 729 O O . LEU A 1 92 ? -3.026 -2.563 -9.141 1.00 88.06 92 LEU A O 1
ATOM 733 N N . ILE A 1 93 ? -3.417 -1.563 -7.174 1.00 87.06 93 ILE A N 1
ATOM 734 C CA . ILE A 1 93 ? -4.091 -0.385 -7.731 1.00 87.06 93 ILE A CA 1
ATOM 735 C C . ILE A 1 93 ? -3.069 0.699 -8.083 1.00 87.06 93 ILE A C 1
ATOM 737 O O . ILE A 1 93 ? -3.191 1.328 -9.135 1.00 87.06 93 ILE A O 1
ATOM 741 N N . GLN A 1 94 ? -2.057 0.908 -7.236 1.00 85.69 94 GLN A N 1
ATOM 742 C CA . GLN A 1 94 ? -1.062 1.961 -7.427 1.00 85.69 94 GLN A CA 1
ATOM 743 C C . GLN A 1 94 ? -0.339 1.826 -8.764 1.00 85.69 94 GLN A C 1
ATOM 745 O O . GLN A 1 94 ? -0.369 2.760 -9.559 1.00 85.69 94 GLN A O 1
ATOM 750 N N . TYR A 1 95 ? 0.275 0.669 -9.021 1.00 79.62 95 TYR A N 1
ATOM 751 C CA . TYR A 1 95 ? 1.187 0.508 -10.153 1.00 79.62 95 TYR A CA 1
ATOM 752 C C . TYR A 1 95 ? 0.496 0.671 -11.524 1.00 79.62 95 TYR A C 1
ATOM 754 O O . TYR A 1 95 ? 0.964 1.480 -12.326 1.00 79.62 95 TYR A O 1
ATOM 762 N N . PRO A 1 96 ? -0.658 0.029 -11.812 1.00 80.19 96 PRO A N 1
ATOM 763 C CA . PRO A 1 96 ? -1.364 0.251 -13.076 1.00 80.19 96 PRO A CA 1
ATOM 764 C C . PRO A 1 96 ? -1.862 1.687 -13.238 1.00 80.19 96 PRO A C 1
ATOM 766 O O . PRO A 1 96 ? -1.861 2.216 -14.350 1.00 80.19 96 PRO A O 1
ATOM 769 N N . THR A 1 97 ? -2.290 2.326 -12.144 1.00 81.50 97 THR A N 1
ATOM 770 C CA . THR A 1 97 ? -2.789 3.705 -12.203 1.00 81.50 97 THR A CA 1
ATOM 771 C C . THR A 1 97 ? -1.649 4.680 -12.460 1.00 81.50 97 THR A C 1
ATOM 773 O O . THR A 1 97 ? -1.773 5.552 -13.312 1.00 81.50 97 THR A O 1
ATOM 776 N N . GLU A 1 98 ? -0.515 4.500 -11.789 1.00 78.94 98 GLU A N 1
ATOM 777 C CA . GLU A 1 98 ? 0.703 5.263 -12.038 1.00 78.94 98 GLU A CA 1
ATOM 778 C C . GLU A 1 98 ? 1.167 5.111 -13.491 1.00 78.94 98 GLU A C 1
ATOM 780 O O . GLU A 1 98 ? 1.400 6.112 -14.167 1.00 78.94 98 GLU A O 1
ATOM 785 N N . PHE A 1 99 ? 1.216 3.881 -14.008 1.00 77.25 99 PHE A N 1
ATOM 786 C CA . PHE A 1 99 ? 1.566 3.615 -15.401 1.00 77.25 99 PHE A CA 1
ATOM 787 C C . PHE A 1 99 ? 0.609 4.313 -16.383 1.00 77.25 99 PHE A C 1
ATOM 789 O O . PHE A 1 99 ? 1.049 4.950 -17.343 1.00 77.25 99 PHE A O 1
ATOM 796 N N . ALA A 1 100 ? -0.703 4.253 -16.132 1.00 79.75 100 ALA A N 1
ATOM 797 C CA . ALA A 1 100 ? -1.703 4.933 -16.952 1.00 79.75 100 ALA A CA 1
ATOM 798 C C . ALA A 1 100 ? -1.548 6.463 -16.903 1.00 79.75 100 ALA A C 1
ATOM 800 O O . ALA A 1 100 ? -1.570 7.115 -17.946 1.00 79.75 100 ALA A O 1
ATOM 801 N N . VAL A 1 101 ? -1.340 7.043 -15.717 1.00 79.19 101 VAL A N 1
ATOM 802 C CA . VAL A 1 101 ? -1.155 8.492 -15.535 1.00 79.19 101 VAL A CA 1
ATOM 803 C C . VAL A 1 101 ? 0.131 8.975 -16.209 1.00 79.19 101 VAL A C 1
ATOM 805 O O . VAL A 1 101 ? 0.106 10.014 -16.871 1.00 79.19 101 VAL A O 1
ATOM 808 N N . ARG A 1 102 ? 1.228 8.211 -16.117 1.00 74.12 102 ARG A N 1
ATOM 809 C CA . ARG A 1 102 ? 2.492 8.502 -16.817 1.00 74.12 102 ARG A CA 1
ATOM 810 C C . ARG A 1 102 ? 2.322 8.506 -18.339 1.00 74.12 102 ARG A C 1
ATOM 812 O O . ARG A 1 102 ? 2.960 9.306 -19.013 1.00 74.12 102 ARG A O 1
ATOM 819 N N . LYS A 1 103 ? 1.454 7.647 -18.890 1.00 75.25 103 LYS A N 1
ATOM 820 C CA . LYS A 1 103 ? 1.183 7.611 -20.339 1.00 75.25 103 LYS A CA 1
ATOM 821 C C . LYS A 1 103 ? 0.192 8.666 -20.826 1.00 75.25 103 LYS A C 1
ATOM 823 O O . LYS A 1 103 ? 0.262 9.053 -21.988 1.00 75.25 103 LYS A O 1
ATOM 828 N N . LEU A 1 104 ? -0.746 9.092 -19.982 1.00 76.19 104 LEU A N 1
ATOM 829 C CA . LEU A 1 104 ? -1.873 9.943 -20.386 1.00 76.19 104 LEU A CA 1
ATOM 830 C C . LEU A 1 104 ? -1.715 11.419 -20.005 1.00 76.19 104 LEU A C 1
ATOM 832 O O . LEU A 1 104 ? -2.489 12.246 -20.482 1.00 76.19 104 LEU A O 1
ATOM 836 N N . SER A 1 105 ? -0.762 11.768 -19.140 1.00 70.06 105 SER A N 1
ATOM 837 C CA . SER A 1 105 ? -0.664 13.110 -18.562 1.00 70.06 105 SER A CA 1
ATOM 838 C C . SER A 1 105 ? 0.760 13.673 -18.610 1.00 70.06 105 SER A C 1
ATOM 840 O O . SER A 1 105 ? 1.729 12.935 -18.771 1.00 70.06 105 SER A O 1
ATOM 842 N N . ALA A 1 106 ? 0.895 14.997 -18.489 1.00 68.69 106 ALA A N 1
ATOM 843 C CA . ALA A 1 106 ? 2.202 15.644 -18.403 1.00 68.69 106 ALA A CA 1
ATOM 844 C C . ALA A 1 106 ? 2.950 15.182 -17.138 1.00 68.69 106 ALA A C 1
ATOM 846 O O . ALA A 1 106 ? 2.333 14.927 -16.109 1.00 68.69 106 ALA A O 1
ATOM 847 N N . ALA A 1 107 ? 4.284 15.123 -17.176 1.00 61.88 107 ALA A N 1
ATOM 848 C CA . ALA A 1 107 ? 5.096 14.585 -16.074 1.00 61.88 107 ALA A CA 1
ATOM 849 C C . ALA A 1 107 ? 4.731 15.150 -14.678 1.00 61.88 107 ALA A C 1
ATOM 851 O O . ALA A 1 107 ? 4.653 14.404 -13.708 1.00 61.88 107 ALA A O 1
ATOM 852 N N . HIS A 1 108 ? 4.380 16.439 -14.586 1.00 62.69 108 HIS A N 1
ATOM 853 C CA . HIS A 1 108 ? 4.026 17.094 -13.318 1.00 62.69 108 HIS A CA 1
ATOM 854 C C . HIS A 1 108 ? 2.726 16.565 -12.674 1.00 62.69 108 HIS A C 1
ATOM 856 O O . HIS A 1 108 ? 2.574 16.604 -11.449 1.00 62.69 108 HIS A O 1
ATOM 862 N N . SER A 1 109 ? 1.772 16.060 -13.466 1.00 67.50 109 SER A N 1
ATOM 863 C CA . SER A 1 109 ? 0.544 15.462 -12.924 1.00 67.50 109 SER A CA 1
ATOM 864 C C . SER A 1 109 ? 0.757 14.044 -12.398 1.00 67.50 109 SER A C 1
ATOM 866 O O . SER A 1 109 ? 0.025 13.635 -11.497 1.00 67.50 109 SER A O 1
ATOM 868 N N . ALA A 1 110 ? 1.771 13.321 -12.885 1.00 69.31 110 ALA A N 1
ATOM 869 C CA . ALA A 1 110 ? 2.107 11.990 -12.383 1.00 69.31 110 ALA A CA 1
ATOM 870 C C . ALA A 1 110 ? 2.669 12.049 -10.955 1.00 69.31 110 ALA A C 1
ATOM 872 O O . ALA A 1 110 ? 2.201 11.314 -10.085 1.00 69.31 110 ALA A O 1
ATOM 873 N N . ASP A 1 111 ? 3.569 12.996 -10.683 1.00 74.00 111 ASP A N 1
ATOM 874 C CA . ASP A 1 111 ? 4.162 13.181 -9.351 1.00 74.00 111 ASP A CA 1
ATOM 875 C C . ASP A 1 111 ? 3.119 13.629 -8.318 1.00 74.00 111 ASP A C 1
ATOM 877 O O . ASP A 1 111 ? 3.054 13.113 -7.199 1.00 74.00 111 ASP A O 1
ATOM 881 N N . THR A 1 112 ? 2.237 14.554 -8.712 1.00 78.12 112 THR A N 1
ATOM 882 C CA . THR A 1 112 ? 1.146 15.044 -7.854 1.00 78.12 112 THR A CA 1
ATOM 883 C C . THR A 1 112 ? 0.142 13.931 -7.541 1.00 78.12 112 THR A C 1
ATOM 885 O O . THR A 1 112 ? -0.343 13.820 -6.410 1.00 78.12 112 THR A O 1
ATOM 888 N N . PHE A 1 113 ? -0.157 13.078 -8.526 1.00 80.00 113 PHE A N 1
ATOM 889 C CA . PHE A 1 113 ? -1.003 11.905 -8.337 1.00 80.00 113 PHE A CA 1
ATOM 890 C C . PHE A 1 113 ? -0.361 10.913 -7.363 1.00 80.00 113 PHE A C 1
ATOM 892 O O . PHE A 1 113 ? -1.019 10.489 -6.413 1.00 80.00 113 PHE A O 1
ATOM 899 N N . LEU A 1 114 ? 0.922 10.594 -7.549 1.00 77.50 114 LEU A N 1
ATOM 900 C CA . LEU A 1 114 ? 1.650 9.656 -6.698 1.00 77.50 114 LEU A CA 1
ATOM 901 C C . LEU A 1 114 ? 1.698 10.132 -5.243 1.00 77.50 114 LEU A C 1
ATOM 903 O O . LEU A 1 114 ? 1.423 9.358 -4.328 1.00 77.50 114 LEU A O 1
ATOM 907 N N . LEU A 1 115 ? 1.979 11.421 -5.027 1.00 81.25 115 LEU A N 1
ATOM 908 C CA . LEU A 1 115 ? 1.992 12.029 -3.698 1.00 81.25 115 LEU A CA 1
ATOM 909 C C . LEU A 1 115 ? 0.607 11.972 -3.042 1.00 81.25 115 LEU A C 1
ATOM 911 O O . LEU A 1 115 ? 0.475 11.600 -1.875 1.00 81.25 115 LEU A O 1
ATOM 915 N N . THR A 1 116 ? -0.439 12.307 -3.800 1.00 84.31 116 THR A N 1
ATOM 916 C CA . THR A 1 116 ? -1.824 12.251 -3.311 1.00 84.31 116 THR A CA 1
ATOM 917 C C . THR A 1 116 ? -2.209 10.823 -2.939 1.00 84.31 116 THR A C 1
ATOM 919 O O . THR A 1 116 ? -2.773 10.589 -1.870 1.00 84.31 116 THR A O 1
ATOM 922 N N . TYR A 1 117 ? -1.861 9.857 -3.789 1.00 84.25 117 TYR A N 1
ATOM 923 C CA . TYR A 1 117 ? -2.100 8.443 -3.545 1.00 84.25 117 TYR A CA 1
ATOM 924 C C . TYR A 1 117 ? -1.361 7.964 -2.294 1.00 84.25 117 TYR A C 1
ATOM 926 O O . TYR A 1 117 ? -1.966 7.323 -1.432 1.00 84.25 117 TYR A O 1
ATOM 934 N N . LEU A 1 118 ? -0.084 8.328 -2.154 1.00 81.88 118 LEU A N 1
ATOM 935 C CA . LEU A 1 118 ? 0.768 7.975 -1.020 1.00 81.88 118 LEU A CA 1
ATOM 936 C C . LEU A 1 118 ? 0.196 8.467 0.315 1.00 81.88 118 LEU A C 1
ATOM 938 O O . LEU A 1 118 ? 0.302 7.766 1.318 1.00 81.88 118 LEU A O 1
ATOM 942 N N . LEU A 1 119 ? -0.423 9.649 0.340 1.00 83.50 119 LEU A N 1
ATOM 943 C CA . LEU A 1 119 ? -1.000 10.214 1.559 1.00 83.50 119 LEU A CA 1
ATOM 944 C C . LEU A 1 119 ? -2.416 9.699 1.833 1.00 83.50 119 LEU A C 1
ATOM 946 O O . LEU A 1 119 ? -2.739 9.359 2.970 1.00 83.50 119 LEU A O 1
ATOM 950 N N . LEU A 1 120 ? -3.267 9.623 0.811 1.00 88.31 120 LEU A N 1
ATOM 951 C CA . LEU A 1 120 ? -4.684 9.318 0.993 1.00 88.31 120 LEU A CA 1
ATOM 952 C C . LEU A 1 120 ? -4.943 7.817 1.175 1.00 88.31 120 LEU A C 1
ATOM 954 O O . LEU A 1 120 ? -5.763 7.429 2.007 1.00 88.31 120 LEU A O 1
ATOM 958 N N . SER A 1 121 ? -4.229 6.956 0.445 1.00 88.56 121 SER A N 1
ATOM 959 C CA . SER A 1 121 ? -4.448 5.505 0.494 1.00 88.56 121 SER A CA 1
ATOM 960 C C . SER A 1 121 ? -4.219 4.874 1.881 1.00 88.56 121 SER A C 1
ATOM 962 O O . SER A 1 121 ? -5.110 4.135 2.324 1.00 88.56 121 SER A O 1
ATOM 964 N N . PRO A 1 122 ? -3.141 5.170 2.646 1.00 87.38 122 PRO A N 1
ATOM 965 C CA . PRO A 1 122 ? -3.000 4.647 4.006 1.00 87.38 122 PRO A CA 1
ATOM 966 C C . PRO A 1 122 ? -4.062 5.198 4.960 1.00 87.38 122 PRO A C 1
ATOM 968 O O . PRO A 1 122 ? -4.502 4.472 5.852 1.00 87.38 122 PRO A O 1
ATOM 971 N N . VAL A 1 123 ? -4.511 6.444 4.765 1.00 90.25 123 VAL A N 1
ATOM 972 C CA . VAL A 1 123 ? -5.581 7.054 5.571 1.00 90.25 123 VAL A CA 1
ATOM 973 C C . VAL A 1 123 ? -6.899 6.312 5.342 1.00 90.25 123 VAL A C 1
ATOM 975 O O . VAL A 1 123 ? -7.554 5.914 6.305 1.00 90.25 123 VAL A O 1
ATOM 978 N N . CYS A 1 124 ? -7.260 6.049 4.083 1.00 91.88 124 CYS A N 1
ATOM 979 C CA . CYS A 1 124 ? -8.450 5.274 3.734 1.00 91.88 124 CYS A CA 1
ATOM 980 C C . CYS A 1 124 ? -8.381 3.841 4.283 1.00 91.88 124 CYS A C 1
ATOM 982 O O . CYS A 1 124 ? -9.347 3.371 4.887 1.00 91.88 124 CYS A O 1
ATOM 984 N N . CYS A 1 125 ? -7.239 3.159 4.145 1.00 91.00 125 CYS A N 1
ATOM 985 C CA . CYS A 1 125 ? -7.052 1.813 4.696 1.00 91.00 125 CYS A CA 1
ATOM 986 C C . CYS A 1 125 ? -7.209 1.795 6.224 1.00 91.00 125 CYS A C 1
ATOM 988 O O . CYS A 1 125 ? -7.885 0.920 6.772 1.00 91.00 125 CYS A O 1
ATOM 990 N N . ALA A 1 126 ? -6.622 2.776 6.916 1.00 89.75 126 ALA A N 1
ATOM 991 C CA . ALA A 1 126 ? -6.753 2.919 8.361 1.00 89.75 126 ALA A CA 1
ATOM 992 C C . ALA 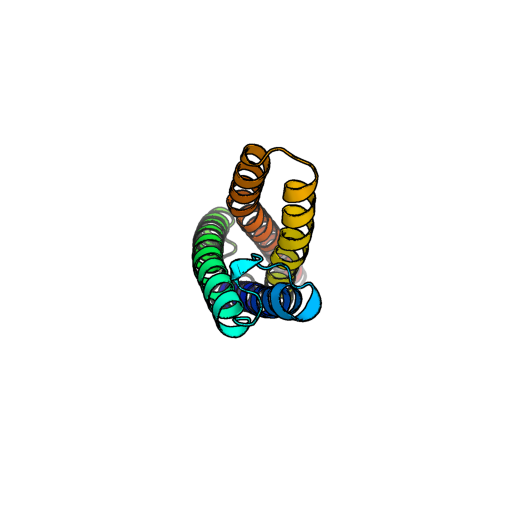A 1 126 ? -8.212 3.174 8.769 1.00 89.75 126 ALA A C 1
ATOM 994 O O . ALA A 1 126 ? -8.705 2.537 9.700 1.00 89.75 126 ALA A O 1
ATOM 995 N N . ALA A 1 127 ? -8.929 4.041 8.047 1.00 90.44 127 ALA A N 1
ATOM 99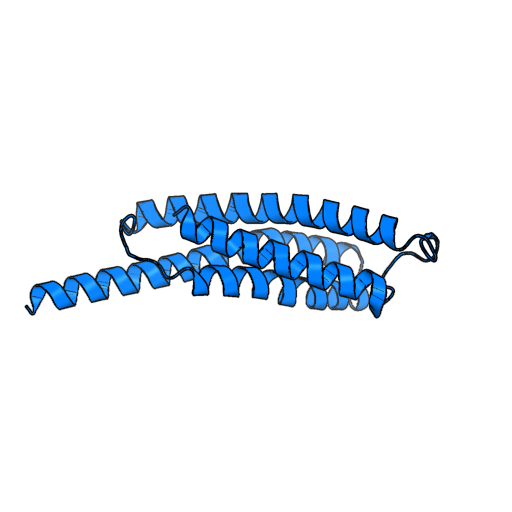6 C CA . ALA A 1 127 ? -10.338 4.329 8.302 1.00 90.44 127 ALA A CA 1
ATOM 997 C C . ALA A 1 127 ? -11.221 3.077 8.166 1.00 90.44 127 ALA A C 1
ATOM 999 O O . ALA A 1 127 ? -12.020 2.797 9.059 1.00 90.44 127 ALA A O 1
ATOM 1000 N N . ILE A 1 128 ? -11.037 2.280 7.106 1.00 91.00 128 ILE A N 1
ATOM 1001 C CA . ILE A 1 128 ? -11.780 1.025 6.897 1.00 91.00 128 ILE A CA 1
ATOM 1002 C C . ILE A 1 128 ? -11.566 0.066 8.073 1.00 91.00 128 ILE A C 1
ATOM 1004 O O . ILE A 1 128 ? -12.528 -0.474 8.618 1.00 91.00 128 ILE A O 1
ATOM 1008 N N . ILE A 1 129 ? -10.316 -0.111 8.509 1.00 89.75 129 ILE A N 1
ATOM 1009 C CA . ILE A 1 129 ? -9.986 -0.994 9.635 1.00 89.75 129 ILE A CA 1
ATOM 1010 C C . ILE A 1 129 ? -10.584 -0.469 10.942 1.00 89.75 129 ILE A C 1
ATOM 1012 O O . ILE A 1 129 ? -11.082 -1.250 11.751 1.00 89.75 129 ILE A O 1
ATOM 1016 N N . LEU A 1 130 ? -10.552 0.842 11.174 1.00 88.81 130 LEU A N 1
ATOM 1017 C CA . LEU A 1 130 ? -11.141 1.444 12.368 1.00 88.81 130 LEU A CA 1
ATOM 1018 C C . LEU A 1 130 ? -12.663 1.261 12.409 1.00 88.81 130 LEU A C 1
ATOM 1020 O O . LEU A 1 130 ? -13.197 0.913 13.461 1.00 88.81 130 LEU A O 1
ATOM 1024 N N . ILE A 1 131 ? -13.345 1.425 11.272 1.00 88.56 131 ILE A N 1
ATOM 1025 C CA . ILE A 1 131 ? -14.790 1.194 11.147 1.00 88.56 131 ILE A CA 1
ATOM 1026 C C . ILE A 1 131 ? -15.127 -0.280 11.400 1.00 88.56 131 ILE A C 1
ATOM 1028 O O . ILE A 1 131 ? -16.055 -0.570 12.155 1.00 88.56 131 ILE A O 1
ATOM 1032 N N . ASP A 1 132 ? -14.370 -1.211 10.817 1.00 87.56 132 ASP A N 1
ATOM 1033 C CA . ASP A 1 132 ? -14.545 -2.652 11.035 1.00 87.56 132 ASP A CA 1
ATOM 1034 C C . ASP A 1 132 ? -14.392 -3.026 12.520 1.00 87.56 132 ASP A C 1
ATOM 1036 O O . ASP A 1 132 ? -15.241 -3.711 13.102 1.00 87.56 132 ASP A O 1
ATOM 1040 N N . ARG A 1 133 ? -13.364 -2.481 13.183 1.00 86.31 133 ARG A N 1
ATOM 1041 C CA . ARG A 1 133 ? -13.142 -2.677 14.624 1.00 86.31 133 ARG A CA 1
ATOM 1042 C C . ARG A 1 133 ? -14.267 -2.094 15.468 1.00 86.31 133 ARG A C 1
ATOM 1044 O O . ARG A 1 133 ? -14.692 -2.740 16.423 1.00 86.31 133 ARG A O 1
ATOM 1051 N N . TYR A 1 134 ? -14.752 -0.904 15.124 1.00 86.62 134 TYR A N 1
ATOM 1052 C CA . TYR A 1 134 ? -15.868 -0.268 15.819 1.00 86.62 134 TYR A CA 1
ATOM 1053 C C . TYR A 1 134 ? -17.152 -1.094 15.707 1.00 86.62 134 TYR A C 1
ATOM 1055 O O . TYR A 1 134 ? -17.789 -1.383 16.719 1.00 86.62 134 TYR A O 1
ATOM 1063 N N . ARG A 1 135 ? -17.483 -1.567 14.499 1.00 85.56 135 ARG A N 1
ATOM 1064 C CA . ARG A 1 135 ? -18.643 -2.442 14.268 1.00 85.56 135 ARG A CA 1
ATOM 1065 C C . ARG A 1 135 ? -18.536 -3.753 15.043 1.00 85.56 135 ARG A C 1
ATOM 1067 O O . ARG A 1 135 ? -19.501 -4.165 15.680 1.00 85.56 135 ARG A O 1
ATOM 1074 N N . THR A 1 136 ? -17.359 -4.375 15.041 1.00 83.25 136 THR A N 1
ATOM 1075 C CA . THR A 1 136 ? -17.113 -5.629 15.769 1.00 83.25 136 THR A CA 1
ATOM 1076 C C . THR A 1 136 ? -17.233 -5.438 17.285 1.00 83.25 136 THR A C 1
ATOM 1078 O O . THR A 1 136 ? -17.820 -6.273 17.974 1.00 83.25 136 THR A O 1
ATOM 1081 N N . ALA A 1 137 ? -16.724 -4.323 17.818 1.00 81.94 137 ALA A N 1
ATOM 1082 C CA . ALA A 1 137 ? -16.848 -3.988 19.23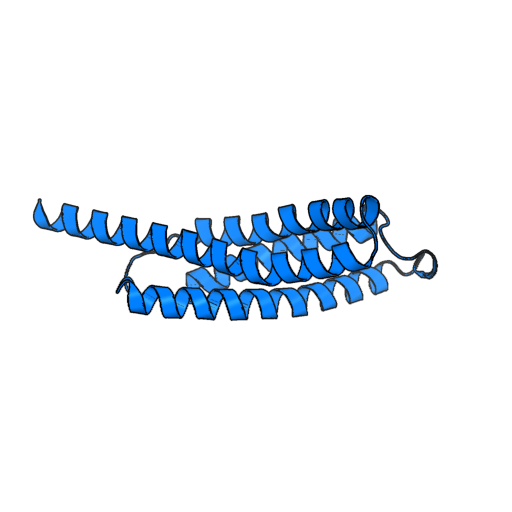5 1.00 81.94 137 ALA A CA 1
ATOM 1083 C C . ALA A 1 137 ? -18.312 -3.767 19.650 1.00 81.94 137 ALA A C 1
ATOM 1085 O O . ALA A 1 137 ? -18.750 -4.332 20.651 1.00 81.94 137 ALA A O 1
ATOM 1086 N N . ALA A 1 138 ? -19.079 -3.014 18.854 1.00 81.94 138 ALA A N 1
ATOM 1087 C CA . ALA A 1 138 ? -20.501 -2.776 19.100 1.00 81.94 138 ALA A CA 1
ATOM 1088 C C . ALA A 1 138 ? -21.325 -4.076 19.051 1.00 81.94 138 ALA A C 1
ATOM 1090 O O . ALA A 1 138 ? -22.148 -4.324 19.929 1.00 81.94 138 ALA A O 1
ATOM 1091 N N . ALA A 1 139 ? -21.061 -4.948 18.072 1.00 81.94 139 ALA A N 1
ATOM 1092 C CA . ALA A 1 139 ? -21.727 -6.247 17.969 1.00 81.94 139 ALA A CA 1
ATOM 1093 C C . ALA A 1 139 ? -21.417 -7.159 19.169 1.00 81.94 139 ALA A C 1
ATOM 1095 O O . ALA A 1 139 ? -22.306 -7.829 19.687 1.00 81.94 139 ALA A O 1
ATOM 1096 N N . THR A 1 140 ? -20.170 -7.152 19.649 1.00 77.81 140 THR A N 1
ATOM 1097 C CA . THR A 1 140 ? -19.773 -7.941 20.825 1.00 77.81 140 THR A CA 1
ATOM 1098 C C . THR A 1 140 ? -20.466 -7.435 22.093 1.00 77.81 140 THR A C 1
ATOM 1100 O O . THR A 1 140 ? -20.949 -8.242 22.880 1.00 77.81 140 THR A O 1
ATOM 1103 N N . ALA A 1 141 ? -20.571 -6.114 22.276 1.00 75.62 141 ALA A N 1
ATOM 1104 C CA . ALA A 1 141 ? -21.264 -5.523 23.421 1.00 75.62 141 ALA A CA 1
ATOM 1105 C C . ALA A 1 141 ? -22.764 -5.876 23.456 1.00 75.62 141 ALA A C 1
ATOM 1107 O O . ALA A 1 141 ? -23.291 -6.184 24.522 1.00 75.62 141 ALA A O 1
ATOM 1108 N N . ASN A 1 142 ? -23.430 -5.900 22.296 1.00 72.44 142 ASN A N 1
ATOM 1109 C CA . ASN A 1 142 ? -24.850 -6.256 22.189 1.00 72.44 142 ASN A CA 1
ATOM 1110 C C . ASN A 1 142 ? -25.131 -7.741 22.469 1.00 72.44 142 ASN A C 1
ATOM 1112 O O . ASN A 1 142 ? -26.183 -8.072 23.000 1.00 72.44 142 ASN A O 1
ATOM 1116 N N . ASN A 1 143 ? -24.205 -8.641 22.132 1.00 71.19 143 ASN A N 1
ATOM 1117 C CA . ASN A 1 143 ? -24.380 -10.070 22.407 1.00 71.19 143 ASN A CA 1
ATOM 1118 C C . ASN A 1 143 ? -24.188 -10.406 23.895 1.00 71.19 143 ASN A C 1
ATOM 1120 O O . ASN A 1 143 ? -24.779 -11.362 24.382 1.00 71.19 143 ASN A O 1
ATOM 1124 N N . VAL A 1 144 ? -23.380 -9.624 24.622 1.00 67.50 144 VAL A N 1
ATOM 1125 C CA . VAL A 1 144 ? -23.176 -9.795 26.073 1.00 67.50 144 VAL A CA 1
ATOM 1126 C C . VAL A 1 144 ? -24.375 -9.291 26.880 1.00 67.50 144 VAL A C 1
ATOM 1128 O O . VAL A 1 144 ? -24.637 -9.823 27.947 1.00 67.50 144 VAL A O 1
ATOM 1131 N N . SER A 1 145 ? -25.126 -8.298 26.395 1.00 60.91 145 SER A N 1
ATOM 1132 C CA . SER A 1 145 ? -26.326 -7.807 27.093 1.00 60.91 145 SER A CA 1
ATOM 1133 C C . SER A 1 145 ? -27.567 -8.691 26.910 1.00 60.91 145 SER A C 1
ATOM 1135 O O . SER A 1 145 ? -28.560 -8.483 27.604 1.00 60.91 145 SER A O 1
ATOM 1137 N N . GLN A 1 146 ? -27.526 -9.647 25.977 1.00 55.09 146 GLN A N 1
ATOM 1138 C CA . GLN A 1 146 ? -28.616 -10.589 25.696 1.00 55.09 146 GLN A CA 1
ATOM 1139 C C . GLN A 1 146 ? -28.408 -11.985 26.308 1.00 55.09 146 GLN A C 1
ATOM 1141 O O . GLN A 1 146 ? -29.322 -12.806 26.230 1.00 55.09 146 GLN A O 1
ATOM 1146 N N . ALA A 1 147 ? -27.228 -12.254 26.874 1.00 53.06 147 ALA A N 1
ATOM 1147 C CA . ALA A 1 147 ? -26.871 -13.511 27.535 1.00 53.06 147 ALA A CA 1
ATOM 1148 C C . ALA A 1 147 ? -27.033 -13.396 29.056 1.00 53.06 147 ALA A C 1
ATOM 1150 O O . ALA A 1 147 ? -27.444 -14.408 29.667 1.00 53.06 147 ALA A O 1
#

Sequence (147 aa):
MWRVTYSFLSGVLIAAMITNGVAVYLLHDVDADRIGKWNLAYWELSTEFFFFALIVLGVFLTVTWIGSLLLHVRHAPTSSKLPFVLGVGLILIQYPTEFAVRKLSAAHSADTFLLTYLLLSPVCCAAIILIDRYRTAAATANNVSQA

pLDDT: mean 81.8, std 8.67, range [53.06, 92.94]